Protein AF-A0ABD1NR37-F1 (afdb_monomer_lite)

Sequence (117 aa):
MAQTTATAAVLFLFLLFSHPCSCISSSPIKTVVVLVMENRSFDHMLGWMKKLNPKINGVDGSESNPLNTTDVKSPRVFFGNQSHFLDPDPGHSFQTIREQIFGSNETSTHEWICPAG

InterPro domains:
  IPR007312 Phosphoesterase [PF04185] (29-106)
  IPR007312 Phosphoesterase [PTHR31956] (24-107)
  IPR017850 Alkaline-phosphatase-like, core domain superfamily [G3DSA:3.40.720.10] (23-113)

Foldseek 3Di:
DVVVVVVVVVVVVCVVVPPPPPPPPPDPDPDDDDDDDPPQDPCLVCQCCCVVPVVDPHDDFADWDFPDPVDPPGDIDTDDNPDDDDPVDQDPDPQSVCCVVPVDSDCPPPPPPDDDD

Secondary structure (DSSP, 8-state):
-HHHHHHHHHHHHHHHHT---------S-------PPSS--HHHHTGGGGGT-TTS----S--EEESSTT-TTPPEEEP-S-PPP-SSPPP-SHHHHHHHHHS---------SPPP-

Structure (mmCIF, N/CA/C/O backbone):
data_AF-A0ABD1NR37-F1
#
_entry.id   AF-A0ABD1NR37-F1
#
loop_
_atom_site.group_PDB
_atom_site.id
_atom_site.type_symbol
_atom_site.label_atom_id
_atom_site.label_alt_id
_atom_site.label_comp_id
_atom_site.label_asym_id
_atom_site.label_entity_id
_atom_site.label_seq_id
_atom_site.pdbx_PDB_ins_code
_atom_site.Cartn_x
_atom_site.Cartn_y
_atom_site.Cartn_z
_atom_site.occupancy
_atom_site.B_iso_or_equiv
_atom_site.auth_seq_id
_atom_site.auth_comp_id
_atom_site.auth_asym_id
_atom_site.auth_atom_id
_atom_site.pdbx_PDB_model_num
ATOM 1 N N . MET A 1 1 ? -60.984 26.853 28.971 1.00 58.44 1 MET A N 1
ATOM 2 C CA . MET A 1 1 ? -60.220 25.936 28.091 1.00 58.44 1 MET A CA 1
ATOM 3 C C . MET A 1 1 ? -58.869 26.493 27.614 1.00 58.44 1 MET A C 1
ATOM 5 O O . MET A 1 1 ? -58.050 25.701 27.183 1.00 58.44 1 MET A O 1
ATOM 9 N N . ALA A 1 2 ? -58.584 27.802 27.726 1.00 55.19 2 ALA A N 1
ATOM 10 C CA . ALA A 1 2 ? -57.310 28.390 27.269 1.00 55.19 2 ALA A CA 1
ATOM 11 C C . ALA A 1 2 ? -56.111 28.232 28.240 1.00 55.19 2 ALA A C 1
ATOM 13 O O . ALA A 1 2 ? -54.964 28.321 27.822 1.00 55.19 2 ALA A O 1
ATOM 14 N N . GLN A 1 3 ? -56.346 27.985 29.536 1.00 52.75 3 GLN A N 1
ATOM 15 C CA . GLN A 1 3 ? -55.268 27.807 30.530 1.00 52.75 3 GLN A CA 1
ATOM 16 C C . GLN A 1 3 ? -54.616 26.416 30.474 1.00 52.75 3 GLN A C 1
ATOM 18 O O . GLN A 1 3 ? -53.429 26.262 30.761 1.00 52.75 3 GLN A O 1
ATOM 23 N N . THR A 1 4 ? -55.380 25.403 30.062 1.00 57.41 4 THR A N 1
ATOM 24 C CA . THR A 1 4 ? -54.933 24.007 29.968 1.00 57.41 4 THR A CA 1
ATOM 25 C C . THR A 1 4 ? -54.006 23.776 28.771 1.00 57.41 4 THR A C 1
ATOM 27 O O . THR A 1 4 ? -53.122 22.929 28.822 1.00 57.41 4 THR A O 1
ATOM 30 N N . THR A 1 5 ? -54.164 24.557 27.699 1.00 60.94 5 THR A N 1
ATOM 31 C CA . THR A 1 5 ? -53.311 24.482 26.503 1.00 60.94 5 THR A CA 1
ATOM 32 C C . THR A 1 5 ? -51.971 25.190 26.707 1.00 60.94 5 THR A C 1
ATOM 34 O O . THR A 1 5 ? -50.939 24.669 26.294 1.00 60.94 5 THR A O 1
ATOM 37 N N . ALA A 1 6 ? -51.960 26.336 27.397 1.00 69.06 6 ALA A N 1
ATOM 38 C CA . ALA A 1 6 ? -50.735 27.083 27.692 1.00 69.06 6 ALA A CA 1
ATOM 39 C C . ALA A 1 6 ? -49.790 26.316 28.636 1.00 69.06 6 ALA A C 1
ATOM 41 O O . ALA A 1 6 ? -48.582 26.284 28.421 1.00 69.06 6 ALA A O 1
ATOM 42 N N . THR A 1 7 ? -50.340 25.643 29.649 1.00 68.56 7 THR A N 1
ATOM 43 C CA . THR A 1 7 ? -49.564 24.809 30.583 1.00 68.56 7 THR A CA 1
ATOM 44 C C . THR A 1 7 ? -48.984 23.568 29.905 1.00 68.56 7 THR A C 1
ATOM 46 O O . THR A 1 7 ? -47.811 23.262 30.110 1.00 68.56 7 THR A O 1
ATOM 49 N N . ALA A 1 8 ? -49.750 22.906 29.030 1.00 72.00 8 ALA A N 1
ATOM 50 C CA . ALA A 1 8 ? -49.258 21.788 28.225 1.00 72.00 8 ALA A CA 1
ATOM 51 C C . ALA A 1 8 ? -48.134 22.206 27.256 1.00 72.00 8 ALA A C 1
ATOM 53 O O . ALA A 1 8 ? -47.153 21.479 27.112 1.00 72.00 8 ALA A O 1
ATOM 54 N N . ALA A 1 9 ? -48.233 23.391 26.643 1.00 73.56 9 ALA A N 1
ATOM 55 C CA . ALA A 1 9 ? -47.203 23.920 25.748 1.00 73.56 9 ALA A CA 1
ATOM 56 C C . ALA A 1 9 ? -45.889 24.236 26.482 1.00 73.56 9 ALA A C 1
ATOM 58 O O . ALA A 1 9 ? -44.814 23.919 25.978 1.00 73.56 9 ALA A O 1
ATOM 59 N N . VAL A 1 10 ? -45.966 24.800 27.692 1.00 74.50 10 VAL A N 1
ATOM 60 C CA . VAL A 1 10 ? -44.785 25.063 28.530 1.00 74.50 10 VAL A CA 1
ATOM 61 C C . VAL A 1 10 ? -44.134 23.751 28.975 1.00 74.50 10 VAL A C 1
ATOM 63 O O . VAL A 1 10 ? -42.917 23.622 28.882 1.00 74.50 10 VAL A O 1
ATOM 66 N N . LEU A 1 11 ? -44.921 22.744 29.371 1.00 70.12 11 LEU A N 1
ATOM 67 C CA . LEU A 1 11 ? -44.400 21.422 29.741 1.00 70.12 11 LEU A CA 1
ATOM 68 C C . LEU A 1 11 ? -43.707 20.721 28.559 1.00 70.12 11 LEU A C 1
ATOM 70 O O . LEU A 1 11 ? -42.642 20.133 28.723 1.00 70.12 11 LEU A O 1
ATOM 74 N N . PHE A 1 12 ? -44.287 20.8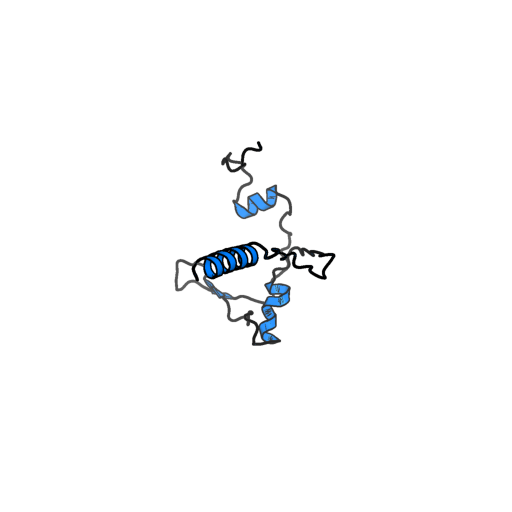21 27.359 1.00 67.38 12 PHE A N 1
ATOM 75 C CA . PHE A 1 12 ? -43.717 20.266 26.130 1.00 67.38 12 PHE A CA 1
ATOM 76 C C . PHE A 1 12 ? -42.407 20.966 25.747 1.00 67.38 12 PHE A C 1
ATOM 78 O O . PHE A 1 12 ? -41.441 20.315 25.359 1.00 67.38 12 PHE A O 1
ATOM 85 N N . LEU A 1 13 ? -42.339 22.286 25.935 1.00 67.50 13 LEU A N 1
ATOM 86 C CA . LEU A 1 13 ? -41.131 23.074 25.713 1.00 67.50 13 LEU A CA 1
ATOM 87 C C . LEU A 1 13 ? -40.017 22.690 26.704 1.00 67.50 13 LEU A C 1
ATOM 89 O O . LEU A 1 13 ? -38.878 22.479 26.295 1.00 67.50 13 LEU A O 1
ATOM 93 N N . PHE A 1 14 ? -40.348 22.500 27.985 1.00 64.19 14 PHE A N 1
ATOM 94 C CA . PHE A 1 14 ? -39.408 21.985 28.987 1.00 64.19 14 PHE A CA 1
ATOM 95 C C . PHE A 1 14 ? -38.904 20.577 28.645 1.00 64.19 14 PHE A C 1
ATOM 97 O O . PHE A 1 14 ? -37.710 20.321 28.783 1.00 64.19 14 PHE A O 1
ATOM 104 N N . LEU A 1 15 ? -39.764 19.681 28.152 1.00 64.31 15 LEU A N 1
ATOM 105 C CA . LEU A 1 15 ? -39.365 18.337 27.716 1.00 64.31 15 LEU A CA 1
ATOM 106 C C . LEU A 1 15 ? -38.445 18.369 26.486 1.00 64.31 15 LEU A C 1
ATOM 108 O O . LEU A 1 15 ? -37.521 17.567 26.412 1.00 64.31 15 LEU A O 1
ATOM 112 N N . LEU A 1 16 ? -38.628 19.318 25.562 1.00 61.81 16 LEU A N 1
ATOM 113 C CA . LEU A 1 16 ? -37.728 19.504 24.418 1.00 61.81 16 LEU A CA 1
ATOM 114 C C . LEU A 1 16 ? -36.343 20.022 24.843 1.00 61.81 16 LEU A C 1
ATOM 116 O O . LEU A 1 16 ? -35.338 19.550 24.314 1.00 61.81 16 LEU A O 1
ATOM 120 N N . PHE A 1 17 ? -36.268 20.917 25.835 1.00 59.81 17 PHE A N 1
ATOM 121 C CA . PHE A 1 17 ? -35.003 21.493 26.321 1.00 59.81 17 PHE A CA 1
ATOM 122 C C . 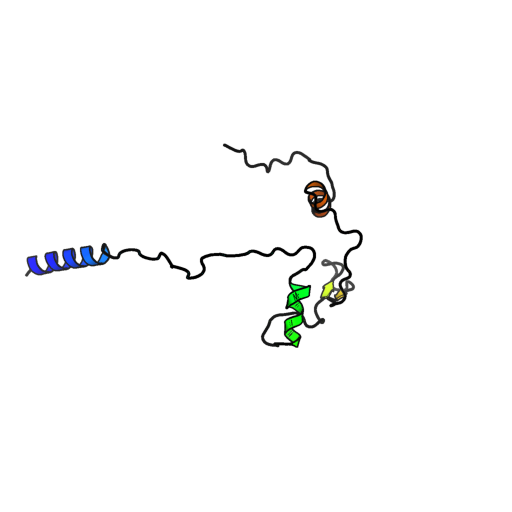PHE A 1 17 ? -34.285 20.672 27.405 1.00 59.81 17 PHE A C 1
ATOM 124 O O . PHE A 1 17 ? -33.122 20.941 27.693 1.00 59.81 17 PHE A O 1
ATOM 131 N N . SER A 1 18 ? -34.941 19.663 27.988 1.00 59.31 18 SER A N 1
ATOM 132 C CA . SER A 1 18 ? -34.379 18.824 29.062 1.00 59.31 18 SER A CA 1
ATOM 133 C C . SER A 1 18 ? -33.741 17.525 28.566 1.00 59.31 18 SER A C 1
ATOM 135 O O . SER A 1 18 ? -33.571 16.602 29.356 1.00 59.31 18 SER A O 1
ATOM 137 N N . HIS A 1 19 ? -33.391 17.413 27.282 1.00 61.59 19 HIS A N 1
ATOM 138 C CA . HIS A 1 19 ? -32.615 16.268 26.808 1.00 61.59 19 HIS A CA 1
ATOM 139 C C . HIS A 1 19 ? -31.166 16.446 27.274 1.00 61.59 19 HIS A C 1
ATOM 141 O O . HIS A 1 19 ? -30.475 17.321 26.743 1.00 61.59 19 HIS A O 1
ATOM 147 N N . PRO A 1 20 ? -30.664 15.657 28.247 1.00 59.09 20 PRO A N 1
ATOM 148 C CA . PRO A 1 20 ? -29.242 15.651 28.513 1.00 59.09 20 PRO A CA 1
ATOM 149 C C . PRO A 1 20 ? -28.573 15.169 27.228 1.00 59.09 20 PRO A C 1
ATOM 151 O O . PRO A 1 20 ? -28.740 14.021 26.815 1.00 59.09 20 PRO A O 1
ATOM 154 N N . CYS A 1 21 ? -27.833 16.062 26.574 1.00 58.25 21 CYS A N 1
ATOM 155 C CA . CYS A 1 21 ? -26.904 15.678 25.527 1.00 58.25 21 CYS A CA 1
ATOM 156 C C . CYS A 1 21 ? -25.802 14.858 26.200 1.00 58.25 21 CYS A C 1
ATOM 158 O O . CYS A 1 21 ? -24.788 15.376 26.655 1.00 58.25 21 CYS A O 1
ATOM 160 N N . SER A 1 22 ? -26.055 13.568 26.366 1.00 61.38 22 SER A N 1
ATOM 161 C CA . SER A 1 22 ? -25.048 12.596 26.748 1.00 61.38 22 SER A CA 1
ATOM 162 C C . SER A 1 22 ? -24.731 11.785 25.510 1.00 61.38 22 SER A C 1
ATOM 164 O O . SER A 1 22 ? -25.347 10.761 25.240 1.00 61.38 22 SER A O 1
ATOM 166 N N . CYS A 1 23 ? -23.750 12.253 24.750 1.00 60.69 23 CYS A N 1
ATOM 167 C CA . CYS A 1 23 ? -23.028 11.410 23.810 1.00 60.69 23 CYS A CA 1
ATOM 168 C C . CYS A 1 23 ? -21.527 11.478 24.094 1.00 60.69 23 CYS A C 1
ATOM 170 O O . CYS A 1 23 ? -20.710 11.729 23.216 1.00 60.69 23 CYS A O 1
ATOM 172 N N . ILE A 1 24 ? -21.141 11.190 25.339 1.00 63.44 24 ILE A N 1
ATOM 173 C CA . ILE A 1 24 ? -19.806 10.638 25.565 1.00 63.44 24 ILE A CA 1
ATOM 174 C C . ILE A 1 24 ? -19.926 9.149 25.251 1.00 63.44 24 ILE A C 1
ATOM 176 O O . ILE A 1 24 ? -20.393 8.359 26.072 1.00 63.44 24 ILE A O 1
ATOM 180 N N . SER A 1 25 ? -19.561 8.776 24.024 1.00 65.88 25 SER A N 1
ATOM 181 C CA . SER A 1 25 ? -19.352 7.375 23.668 1.00 65.88 25 SER A CA 1
ATOM 182 C C . SER A 1 25 ? -18.185 6.859 24.508 1.00 65.88 25 SER A C 1
ATOM 184 O O . SER A 1 25 ? -17.021 7.138 24.219 1.00 65.88 25 SER A O 1
ATOM 186 N N . SER A 1 26 ? -18.498 6.170 25.606 1.00 69.69 26 SER A N 1
ATOM 187 C CA . SER A 1 26 ? -17.505 5.469 26.413 1.00 69.69 26 SER A CA 1
ATOM 188 C C . SER A 1 26 ? -17.017 4.271 25.604 1.00 69.69 26 SER A C 1
ATOM 190 O O . SER A 1 26 ? -17.621 3.198 25.622 1.00 69.69 26 SER A O 1
ATOM 192 N N . SER A 1 27 ? -15.958 4.473 24.820 1.00 78.94 27 SER A N 1
ATOM 193 C CA . SER A 1 27 ? -15.273 3.361 24.171 1.00 78.94 27 SER A CA 1
ATOM 194 C C . SER A 1 27 ? -14.618 2.494 25.252 1.00 78.94 27 SER A C 1
ATOM 196 O O . SER A 1 27 ? -13.903 3.026 26.105 1.00 78.94 27 SER A O 1
ATOM 198 N N . PRO A 1 28 ? -14.800 1.162 25.233 1.00 88.50 28 PRO A N 1
ATOM 199 C CA . PRO A 1 28 ? -14.133 0.270 26.180 1.00 88.50 28 PRO A CA 1
ATOM 200 C C . PRO A 1 28 ? -12.607 0.214 25.976 1.00 88.50 28 PRO A C 1
ATOM 202 O O . PRO A 1 28 ? -11.890 -0.305 26.834 1.00 88.50 28 PRO A O 1
ATOM 205 N N . ILE A 1 29 ? -12.093 0.739 24.855 1.00 87.69 29 ILE A N 1
ATOM 206 C CA . ILE A 1 29 ? -10.664 0.755 24.535 1.00 87.69 29 ILE A CA 1
ATOM 207 C C . ILE A 1 29 ? -9.991 1.903 25.296 1.00 87.69 29 ILE A C 1
ATOM 209 O O . ILE A 1 29 ? -10.144 3.069 24.947 1.00 87.69 29 ILE A O 1
ATOM 213 N N . LYS A 1 30 ? -9.212 1.560 26.328 1.00 89.25 30 LYS A N 1
ATOM 214 C CA . LYS A 1 30 ? -8.472 2.528 27.163 1.00 89.25 30 LYS A CA 1
ATOM 215 C C . LYS A 1 30 ? -7.103 2.913 26.601 1.00 89.25 30 LYS A C 1
ATOM 217 O O . LYS A 1 30 ? -6.519 3.903 27.030 1.00 89.25 30 LYS A O 1
ATOM 222 N N . THR A 1 31 ? -6.560 2.113 25.685 1.00 87.25 31 THR A N 1
ATOM 223 C CA . THR A 1 31 ? -5.197 2.281 25.174 1.00 87.25 31 THR A CA 1
ATOM 224 C C . THR A 1 31 ? -5.140 1.855 23.719 1.00 87.25 31 THR A C 1
ATOM 226 O O . THR A 1 31 ? -5.591 0.765 23.370 1.00 87.25 31 THR A O 1
ATOM 229 N N . VAL A 1 32 ? -4.570 2.717 22.882 1.00 87.56 32 VAL A N 1
ATOM 230 C CA . VAL A 1 32 ? -4.312 2.449 21.468 1.00 87.56 32 VAL A CA 1
ATOM 231 C C . VAL A 1 32 ? -2.804 2.430 21.276 1.00 87.56 32 VAL A C 1
ATOM 233 O O . VAL A 1 32 ? -2.126 3.397 21.614 1.00 87.56 32 VAL A O 1
ATOM 236 N N . VAL A 1 33 ? -2.286 1.328 20.742 1.00 89.19 33 VAL A N 1
ATOM 237 C CA . VAL A 1 33 ? -0.894 1.237 20.299 1.00 89.19 33 VAL A CA 1
ATOM 238 C C . VA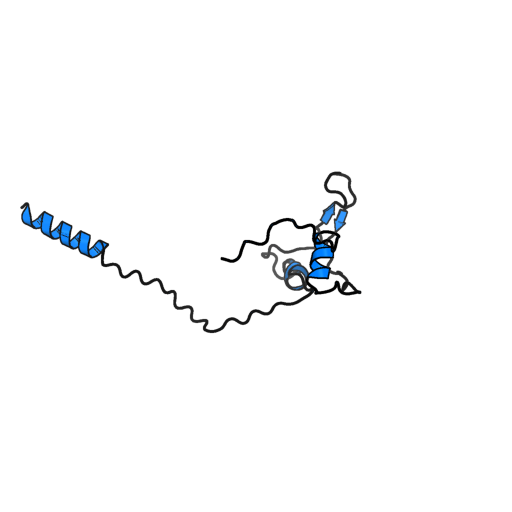L A 1 33 ? -0.891 1.405 18.789 1.00 89.19 33 VAL A C 1
ATOM 240 O O . VAL A 1 33 ? -1.514 0.619 18.078 1.00 89.19 33 VAL A O 1
ATOM 243 N N . VAL A 1 34 ? -0.207 2.438 18.304 1.00 83.50 34 VAL A N 1
ATOM 244 C CA . VAL A 1 34 ? -0.043 2.685 16.870 1.00 83.50 34 VAL A CA 1
ATOM 245 C C . VAL A 1 34 ? 1.325 2.157 16.457 1.00 83.50 34 VAL A C 1
ATOM 247 O O . VAL A 1 34 ? 2.349 2.722 16.829 1.00 83.50 34 VAL A O 1
ATOM 250 N N . LEU A 1 35 ? 1.336 1.053 15.711 1.00 78.94 35 LEU A N 1
ATOM 251 C CA . LEU A 1 35 ? 2.545 0.514 15.096 1.00 78.94 35 LEU A CA 1
ATOM 252 C C . LEU A 1 35 ? 2.693 1.115 13.698 1.00 78.94 35 LEU A C 1
ATOM 254 O O . LEU A 1 35 ? 1.882 0.837 12.816 1.00 78.94 35 LEU A O 1
ATOM 258 N N . VAL A 1 36 ? 3.736 1.916 13.502 1.00 70.19 36 VAL A N 1
ATOM 259 C CA . VAL A 1 36 ? 4.122 2.420 12.183 1.00 70.19 36 VAL A CA 1
ATOM 260 C C . VAL A 1 36 ? 5.266 1.553 11.686 1.00 70.19 36 VAL A C 1
ATOM 262 O O . VAL A 1 36 ? 6.315 1.491 12.322 1.00 70.19 36 VAL A O 1
ATOM 265 N N . MET A 1 37 ? 5.045 0.845 10.581 1.00 64.19 37 MET A N 1
ATOM 266 C CA . MET A 1 37 ? 6.109 0.111 9.906 1.00 64.19 37 MET A CA 1
ATOM 267 C C . MET A 1 37 ? 6.672 0.950 8.774 1.00 64.19 37 MET A C 1
ATOM 269 O O . MET A 1 37 ? 5.932 1.579 8.020 1.00 64.19 37 MET A O 1
ATOM 273 N N . GLU A 1 38 ? 7.989 0.920 8.666 1.00 60.41 38 GLU A N 1
ATOM 274 C CA . GLU A 1 38 ? 8.736 1.517 7.574 1.00 60.41 38 GLU A CA 1
ATOM 275 C C . GLU A 1 38 ? 8.828 0.523 6.402 1.00 60.41 38 GLU A C 1
ATOM 277 O O . GLU A 1 38 ? 8.795 -0.697 6.599 1.00 60.41 38 GLU A O 1
ATOM 282 N N . ASN A 1 39 ? 8.894 1.042 5.176 1.00 60.75 39 ASN A N 1
ATOM 283 C CA . ASN A 1 39 ? 9.201 0.303 3.945 1.00 60.75 39 ASN A CA 1
ATOM 284 C C . ASN A 1 39 ? 8.319 -0.928 3.648 1.00 60.75 39 ASN A C 1
ATOM 286 O O . ASN A 1 39 ? 8.692 -1.828 2.891 1.00 60.75 39 ASN A O 1
ATOM 290 N N . ARG A 1 40 ? 7.103 -0.968 4.204 1.00 61.88 40 ARG A N 1
ATOM 291 C CA . ARG A 1 40 ? 6.078 -1.976 3.900 1.00 61.88 40 ARG A CA 1
ATOM 292 C C . ARG A 1 40 ? 4.773 -1.270 3.554 1.00 61.88 40 ARG A C 1
ATOM 294 O O . ARG A 1 40 ? 4.009 -0.905 4.443 1.00 61.88 40 ARG A O 1
ATOM 301 N N . SER A 1 41 ? 4.515 -1.074 2.258 1.00 63.53 41 SER A N 1
ATOM 302 C CA . SER A 1 41 ? 3.212 -0.576 1.808 1.00 63.53 41 SER A CA 1
ATOM 303 C C . SER A 1 41 ? 2.103 -1.571 2.179 1.00 63.53 41 SER A C 1
ATOM 305 O O . SER A 1 41 ? 2.346 -2.772 2.348 1.00 63.53 41 SER A O 1
ATOM 307 N N . PHE A 1 42 ? 0.867 -1.078 2.301 1.00 63.22 42 PHE A N 1
ATOM 308 C CA . PHE A 1 42 ? -0.320 -1.898 2.581 1.00 63.22 42 PHE A CA 1
ATOM 309 C C . PHE A 1 42 ? -0.429 -3.096 1.623 1.00 63.22 42 PHE A C 1
ATOM 311 O O . PHE A 1 42 ? -0.820 -4.198 2.015 1.00 63.22 42 PHE A O 1
ATOM 318 N N . ASP A 1 43 ? 0.006 -2.909 0.382 1.00 57.53 43 ASP A N 1
ATOM 319 C CA . ASP A 1 43 ? -0.064 -3.894 -0.694 1.00 57.53 43 ASP A CA 1
ATOM 320 C C . ASP A 1 43 ? 0.812 -5.122 -0.409 1.00 57.53 43 ASP A C 1
ATOM 322 O O . ASP A 1 43 ? 0.433 -6.254 -0.719 1.00 57.53 43 ASP A O 1
ATOM 326 N N . HIS A 1 44 ? 1.950 -4.907 0.258 1.00 64.31 44 HIS A N 1
ATOM 327 C CA . HIS A 1 44 ? 2.872 -5.961 0.675 1.00 64.31 44 HIS A CA 1
ATOM 328 C C . HIS A 1 44 ? 2.363 -6.799 1.847 1.00 64.31 44 HIS A C 1
ATOM 330 O O . HIS A 1 44 ? 2.821 -7.925 2.036 1.00 64.31 44 HIS A O 1
ATOM 336 N N . MET A 1 45 ? 1.440 -6.271 2.647 1.00 64.12 45 MET A N 1
ATOM 337 C CA . MET A 1 45 ? 0.872 -7.000 3.778 1.00 64.12 45 MET A CA 1
ATOM 338 C C . MET A 1 45 ? -0.477 -7.624 3.449 1.00 64.12 45 MET A C 1
ATOM 340 O O . MET A 1 45 ? -0.715 -8.785 3.770 1.00 64.12 45 MET A O 1
ATOM 344 N N . LEU A 1 46 ? -1.363 -6.838 2.838 1.00 69.00 46 LEU A N 1
ATOM 345 C CA . LEU A 1 46 ? -2.777 -7.168 2.684 1.00 69.00 46 LEU A CA 1
ATOM 346 C C . LEU A 1 46 ? -3.272 -7.015 1.237 1.00 69.00 46 LEU A C 1
ATOM 348 O O . LEU A 1 46 ? -4.337 -7.535 0.910 1.00 69.00 46 LEU A O 1
ATOM 352 N N . GLY A 1 47 ? -2.504 -6.377 0.345 1.00 75.62 47 GLY A N 1
ATOM 353 C CA . GLY A 1 47 ? -2.908 -6.161 -1.054 1.00 75.62 47 GLY A CA 1
ATOM 354 C C . GLY A 1 47 ? -3.264 -7.448 -1.794 1.00 75.62 47 GLY A C 1
ATOM 355 O O . GLY A 1 47 ? -4.237 -7.483 -2.541 1.00 75.62 47 GLY A O 1
ATOM 356 N N . TRP A 1 48 ? -2.547 -8.538 -1.515 1.00 79.88 48 TRP A N 1
ATOM 357 C CA . TRP A 1 48 ? -2.749 -9.846 -2.153 1.00 79.88 48 TRP A CA 1
ATOM 358 C C . TRP A 1 48 ? -3.835 -10.717 -1.505 1.00 79.88 48 TRP A C 1
ATOM 360 O O . TRP A 1 48 ? -4.051 -11.858 -1.924 1.00 79.88 48 TRP A O 1
ATOM 370 N N . MET A 1 49 ? -4.556 -10.209 -0.499 1.00 84.25 49 MET A N 1
ATOM 371 C CA . MET A 1 49 ? -5.576 -10.985 0.216 1.00 84.25 49 MET A CA 1
ATOM 372 C C . MET A 1 49 ? -6.800 -11.337 -0.629 1.00 84.25 49 MET A C 1
ATOM 374 O O . MET A 1 49 ? -7.551 -12.227 -0.231 1.00 84.25 49 MET A O 1
ATOM 378 N N . LYS A 1 50 ? -6.986 -10.726 -1.808 1.00 86.94 50 LYS A N 1
ATOM 379 C CA . LYS A 1 50 ? -8.039 -11.124 -2.758 1.00 86.94 50 LYS A CA 1
ATOM 380 C C . LYS A 1 50 ? -7.947 -12.609 -3.132 1.00 86.94 50 LYS A C 1
ATOM 382 O O . LYS A 1 50 ? -8.978 -13.255 -3.297 1.00 86.94 50 LYS A O 1
ATOM 387 N N . LYS A 1 51 ? -6.733 -13.182 -3.165 1.00 82.94 51 LYS A N 1
ATOM 388 C CA . LYS A 1 51 ? -6.518 -14.629 -3.372 1.00 82.94 51 LYS A CA 1
ATOM 389 C C . LYS A 1 51 ? -7.096 -15.493 -2.245 1.00 82.94 51 LYS A C 1
ATOM 391 O O . LYS A 1 51 ? -7.500 -16.620 -2.498 1.00 82.94 51 LYS A O 1
ATOM 396 N N . LEU A 1 52 ? -7.121 -14.979 -1.015 1.00 86.12 52 LEU A N 1
ATOM 397 C CA . LEU A 1 52 ? -7.616 -15.692 0.168 1.00 86.12 52 LEU A CA 1
ATOM 398 C C . LEU A 1 52 ? -9.110 -15.448 0.399 1.00 86.12 52 LEU A C 1
ATOM 400 O O . LEU A 1 52 ? -9.840 -16.358 0.780 1.00 86.12 52 LEU A O 1
ATOM 404 N N . ASN A 1 53 ? -9.572 -14.221 0.166 1.00 88.00 53 ASN A N 1
ATOM 405 C CA . ASN A 1 53 ? -10.972 -13.841 0.271 1.00 88.00 53 ASN A CA 1
ATOM 406 C C . ASN A 1 53 ? -11.367 -12.981 -0.942 1.00 88.00 53 ASN A C 1
ATOM 408 O O . ASN A 1 53 ? -11.120 -11.773 -0.936 1.00 88.00 53 ASN A O 1
ATOM 412 N N . PRO A 1 54 ? -12.045 -13.567 -1.946 1.00 88.56 54 PRO A N 1
ATOM 413 C CA . PRO A 1 54 ? -12.440 -12.865 -3.169 1.00 88.56 54 PRO A CA 1
ATOM 414 C C . PRO A 1 54 ? -13.381 -11.672 -2.960 1.00 88.56 54 PRO A C 1
ATOM 416 O O . PRO A 1 54 ? -13.558 -10.871 -3.872 1.00 88.56 54 PRO A O 1
ATOM 419 N N . LYS A 1 55 ? -14.004 -11.540 -1.778 1.00 89.44 55 LYS A N 1
ATOM 420 C CA . LYS A 1 55 ? -14.852 -10.384 -1.438 1.00 89.44 55 LYS A CA 1
ATOM 421 C C . LYS A 1 55 ? -14.038 -9.124 -1.136 1.00 89.44 55 LYS A C 1
ATOM 423 O O . LYS A 1 55 ? -14.606 -8.038 -1.078 1.00 89.44 55 LYS A O 1
ATOM 428 N N . ILE A 1 56 ? -12.735 -9.266 -0.897 1.00 85.38 56 ILE A N 1
ATOM 429 C CA . ILE A 1 56 ? -11.834 -8.139 -0.672 1.00 85.38 56 ILE A CA 1
ATOM 430 C C . ILE A 1 56 ? -11.510 -7.506 -2.024 1.00 85.38 56 ILE A C 1
ATOM 432 O O . ILE A 1 56 ? -11.061 -8.185 -2.948 1.00 85.38 56 ILE A O 1
ATOM 436 N N . ASN A 1 57 ? -11.689 -6.189 -2.116 1.00 85.06 57 ASN A N 1
ATOM 437 C CA . ASN A 1 57 ? -11.199 -5.397 -3.238 1.00 85.06 57 ASN A CA 1
ATOM 438 C C . ASN A 1 57 ? -9.675 -5.219 -3.122 1.00 85.06 57 ASN A C 1
ATOM 440 O O . ASN A 1 57 ? -9.195 -4.187 -2.662 1.00 85.06 57 ASN A O 1
ATOM 444 N N . GLY A 1 58 ? -8.938 -6.285 -3.432 1.00 84.44 58 GLY A N 1
ATOM 445 C CA . GLY A 1 58 ? -7.476 -6.314 -3.458 1.00 84.44 58 GLY A CA 1
ATOM 446 C C . GLY A 1 58 ? -6.931 -6.547 -4.865 1.00 84.44 58 GLY A C 1
ATOM 447 O O . GLY A 1 58 ? -7.687 -6.570 -5.839 1.00 84.44 58 GLY A O 1
ATOM 448 N N . VAL A 1 59 ? -5.623 -6.768 -4.953 1.00 84.88 59 VAL A N 1
ATOM 449 C CA . VAL A 1 59 ? -4.941 -7.026 -6.223 1.00 84.88 59 VAL A CA 1
ATOM 450 C C . VAL A 1 59 ? -4.938 -8.512 -6.585 1.00 84.88 59 VAL A C 1
ATOM 452 O O . VAL A 1 59 ? -4.889 -9.383 -5.706 1.00 84.88 59 VAL A O 1
ATOM 455 N N . ASP A 1 60 ? -4.977 -8.822 -7.877 1.00 86.62 60 ASP A N 1
ATOM 456 C CA . ASP A 1 60 ? -4.796 -10.185 -8.398 1.00 86.62 60 ASP A CA 1
ATOM 457 C C . ASP A 1 60 ? -3.586 -10.349 -9.330 1.00 86.62 60 ASP A C 1
ATOM 459 O O . ASP A 1 60 ? -3.224 -11.483 -9.660 1.00 86.62 60 ASP A O 1
ATOM 463 N N . GLY A 1 61 ? -2.893 -9.254 -9.647 1.00 84.31 61 GLY A N 1
ATOM 464 C CA . GLY A 1 61 ? -1.721 -9.214 -10.518 1.00 84.31 61 GLY A CA 1
ATOM 465 C C . GLY A 1 61 ? -2.046 -8.844 -11.965 1.00 84.31 61 GLY A C 1
ATOM 466 O O . GLY A 1 61 ? -1.140 -8.818 -12.796 1.00 84.31 61 GLY A O 1
ATOM 467 N N . SER A 1 62 ? -3.311 -8.561 -12.291 1.00 88.50 62 SER A N 1
ATOM 468 C CA . SER A 1 62 ? -3.700 -7.999 -13.592 1.00 88.50 62 SER A CA 1
ATOM 469 C C . SER A 1 62 ? -3.554 -6.473 -13.659 1.00 88.50 62 SER A C 1
ATOM 471 O O . SER A 1 62 ? -3.639 -5.878 -14.739 1.00 88.50 62 SER A O 1
ATOM 473 N N . GLU A 1 63 ? -3.315 -5.826 -12.519 1.00 88.31 63 GLU A N 1
ATOM 474 C CA . GLU A 1 63 ? -3.206 -4.380 -12.397 1.00 88.31 63 GLU A CA 1
ATOM 475 C C . GLU A 1 63 ? -1.931 -3.864 -13.075 1.00 88.31 63 GLU A C 1
ATOM 477 O O . GLU A 1 63 ? -0.854 -4.454 -12.982 1.00 88.31 63 GLU A O 1
ATOM 482 N N . SER A 1 64 ? -2.040 -2.737 -13.777 1.00 89.31 64 SER A N 1
ATOM 483 C CA . SER A 1 64 ? -0.908 -2.124 -14.468 1.00 89.31 64 SER A CA 1
ATOM 484 C C . SER A 1 64 ? -1.079 -0.622 -14.619 1.00 89.31 64 SER A C 1
ATOM 486 O O . SER A 1 64 ? -2.200 -0.128 -14.749 1.00 89.31 64 SER A O 1
ATOM 488 N N . ASN A 1 65 ? 0.048 0.083 -14.682 1.00 89.94 65 ASN A N 1
ATOM 489 C CA . ASN A 1 65 ? 0.102 1.496 -15.034 1.00 89.94 65 ASN A CA 1
ATOM 490 C C . ASN A 1 65 ? 0.830 1.680 -16.374 1.00 89.94 65 ASN A C 1
ATOM 492 O O . ASN A 1 65 ? 1.809 0.975 -16.637 1.00 89.94 65 ASN A O 1
ATOM 496 N N . PRO A 1 66 ? 0.377 2.599 -17.245 1.00 91.44 66 PRO A N 1
ATOM 497 C CA . PRO A 1 66 ? 1.139 2.974 -18.430 1.00 91.44 66 PRO A CA 1
ATOM 498 C C . PRO A 1 66 ? 2.421 3.706 -18.015 1.00 91.44 66 PRO A C 1
ATOM 500 O O . PRO A 1 66 ? 2.412 4.487 -17.064 1.00 91.44 66 PRO A O 1
ATOM 503 N N . LEU A 1 67 ? 3.516 3.477 -18.739 1.00 90.56 67 LEU A N 1
ATOM 504 C CA . LEU A 1 67 ? 4.796 4.144 -18.487 1.00 90.56 67 LEU A CA 1
ATOM 505 C C . LEU A 1 67 ? 4.701 5.656 -18.751 1.00 90.56 67 LEU A C 1
ATOM 507 O O . LEU A 1 67 ? 5.325 6.457 -18.062 1.00 90.56 67 LEU A O 1
ATOM 511 N N . ASN A 1 68 ? 3.895 6.043 -19.736 1.00 90.50 68 ASN A N 1
ATOM 512 C CA . ASN A 1 68 ? 3.552 7.421 -20.047 1.00 90.50 68 ASN A CA 1
ATOM 513 C C . ASN A 1 68 ? 2.026 7.574 -20.054 1.00 90.50 68 ASN A C 1
ATOM 515 O O . ASN A 1 68 ? 1.337 6.951 -20.857 1.00 90.50 68 ASN A O 1
ATOM 519 N N . THR A 1 69 ? 1.499 8.436 -19.186 1.00 89.06 69 THR A N 1
ATOM 520 C CA . THR A 1 69 ? 0.055 8.683 -19.035 1.00 89.06 69 THR A CA 1
ATOM 521 C C . THR A 1 69 ? -0.561 9.472 -20.193 1.00 89.06 69 THR A C 1
ATOM 523 O O . THR A 1 69 ? -1.781 9.486 -20.333 1.00 89.06 69 THR A O 1
ATOM 526 N N . THR A 1 70 ? 0.260 10.109 -21.033 1.00 92.81 70 THR A N 1
ATOM 527 C CA . THR A 1 70 ? -0.189 10.890 -22.201 1.00 92.81 70 THR A CA 1
ATOM 528 C C . THR A 1 70 ? -0.296 10.061 -23.483 1.00 92.81 70 THR A C 1
ATOM 530 O O . THR A 1 70 ? -0.992 10.469 -24.411 1.00 92.81 70 THR A O 1
ATOM 533 N N . ASP A 1 71 ? 0.342 8.885 -23.536 1.00 91.81 71 ASP A N 1
ATOM 534 C CA . ASP A 1 71 ? 0.298 7.978 -24.685 1.00 91.81 71 ASP A CA 1
ATOM 535 C C . ASP A 1 71 ? -0.521 6.721 -24.362 1.00 91.81 71 ASP A C 1
ATOM 537 O O . ASP A 1 71 ? -0.136 5.876 -23.556 1.00 91.81 71 ASP A O 1
ATOM 541 N N . VAL A 1 72 ? -1.648 6.558 -25.056 1.00 86.88 72 VAL A N 1
ATOM 542 C CA . VAL A 1 72 ? -2.555 5.407 -24.900 1.00 86.88 72 VAL A CA 1
ATOM 543 C C . VAL A 1 72 ? -1.885 4.080 -25.285 1.00 86.88 72 VAL A C 1
ATOM 545 O O . VAL A 1 72 ? -2.284 3.024 -24.789 1.00 86.88 72 VAL A O 1
ATOM 548 N N . LYS A 1 73 ? -0.868 4.110 -26.154 1.00 92.44 73 LYS A N 1
ATOM 549 C CA . LYS A 1 73 ? -0.113 2.926 -26.595 1.00 92.44 73 LYS A CA 1
ATOM 550 C C . LYS A 1 73 ? 1.163 2.697 -25.788 1.00 92.44 73 LYS A C 1
ATOM 552 O O . LYS A 1 73 ? 1.945 1.813 -26.141 1.00 92.44 73 LYS A O 1
ATOM 557 N N . SER A 1 74 ? 1.369 3.460 -24.717 1.00 93.88 74 SER A N 1
ATOM 558 C CA . SER A 1 74 ? 2.558 3.341 -23.888 1.00 93.88 74 SER A CA 1
ATOM 559 C C . SER A 1 74 ? 2.717 1.916 -23.332 1.00 93.88 74 SER A C 1
ATOM 561 O O . SER A 1 74 ? 1.719 1.292 -22.943 1.00 93.88 74 SER A O 1
ATOM 563 N N . PRO A 1 75 ? 3.956 1.391 -23.258 1.00 93.44 75 PRO A N 1
ATOM 564 C CA . PRO A 1 75 ? 4.245 0.162 -22.533 1.00 93.44 75 PRO A CA 1
ATOM 565 C C . PRO A 1 75 ? 3.664 0.204 -21.119 1.00 93.44 75 PRO A C 1
ATOM 567 O O . PRO A 1 75 ? 3.638 1.251 -20.473 1.00 93.44 75 PRO A O 1
ATOM 570 N N . ARG A 1 76 ? 3.195 -0.941 -20.628 1.00 91.88 76 ARG A N 1
ATOM 571 C CA . ARG A 1 76 ? 2.593 -1.056 -19.298 1.00 91.88 76 ARG A CA 1
ATOM 572 C C . ARG A 1 76 ? 3.563 -1.699 -18.325 1.00 91.88 76 ARG A C 1
ATOM 574 O O . ARG A 1 76 ? 4.201 -2.697 -18.651 1.00 91.88 76 ARG A O 1
ATOM 581 N N . VAL A 1 77 ? 3.619 -1.149 -17.121 1.00 88.00 77 VAL A N 1
ATOM 582 C CA . VAL A 1 77 ? 4.297 -1.744 -15.972 1.00 88.00 77 VAL A CA 1
ATOM 583 C C . VAL A 1 77 ? 3.236 -2.440 -15.133 1.00 88.00 77 VAL A C 1
ATOM 585 O O . VAL A 1 77 ? 2.299 -1.802 -14.651 1.00 88.00 77 VAL A O 1
ATOM 588 N N . PHE A 1 78 ? 3.353 -3.759 -15.007 1.00 86.06 78 PHE A N 1
ATOM 589 C CA . PHE A 1 78 ? 2.412 -4.576 -14.248 1.00 86.06 78 PHE A CA 1
ATOM 590 C C . PHE A 1 78 ? 2.792 -4.618 -12.774 1.00 86.06 78 PHE A C 1
ATOM 592 O O . PHE A 1 78 ? 3.971 -4.677 -12.420 1.00 86.06 78 PHE A O 1
ATOM 599 N N . PHE A 1 79 ? 1.775 -4.602 -11.921 1.00 80.44 79 PHE A N 1
ATOM 600 C CA . PHE A 1 79 ? 1.944 -4.761 -1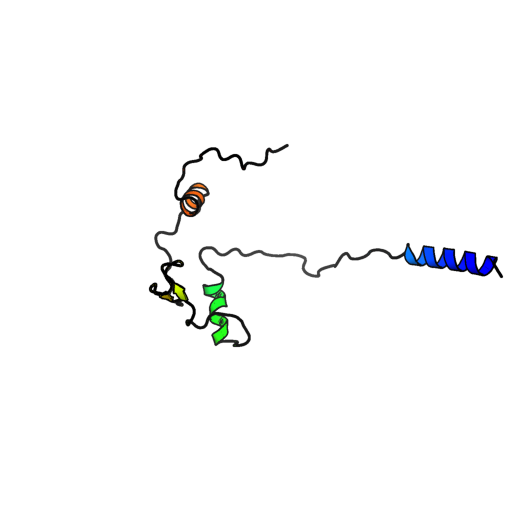0.491 1.00 80.44 79 PHE A CA 1
ATOM 601 C C . PHE A 1 79 ? 2.315 -6.215 -10.170 1.00 80.44 79 PHE A C 1
ATOM 603 O O . PHE A 1 79 ? 1.617 -7.151 -10.556 1.00 80.44 79 PHE A O 1
ATOM 610 N N . GLY A 1 80 ? 3.429 -6.412 -9.466 1.00 76.88 80 GLY A N 1
ATOM 611 C CA . GLY A 1 80 ? 3.955 -7.730 -9.115 1.00 76.88 80 GLY A CA 1
ATOM 612 C C . GLY A 1 80 ? 4.191 -7.875 -7.616 1.00 76.88 80 GLY A C 1
ATOM 613 O O . GLY A 1 80 ? 4.392 -6.895 -6.906 1.00 76.88 80 GLY A O 1
ATOM 614 N N . ASN A 1 81 ? 4.202 -9.114 -7.122 1.00 70.75 81 ASN A N 1
ATOM 615 C CA . ASN A 1 81 ? 4.468 -9.425 -5.710 1.00 70.75 81 ASN A CA 1
ATOM 616 C C . ASN A 1 81 ? 5.967 -9.564 -5.379 1.00 70.75 81 ASN A C 1
ATOM 618 O O . ASN A 1 81 ? 6.307 -10.061 -4.311 1.00 70.75 81 ASN A O 1
ATOM 622 N N . GLN A 1 82 ? 6.847 -9.188 -6.310 1.00 67.88 82 GLN A N 1
ATOM 623 C CA . GLN A 1 82 ? 8.304 -9.325 -6.213 1.00 67.88 82 GLN A CA 1
ATOM 624 C C . GLN A 1 82 ? 8.984 -7.960 -6.034 1.00 67.88 82 GLN A C 1
ATOM 626 O O . GLN A 1 82 ? 10.051 -7.722 -6.597 1.00 6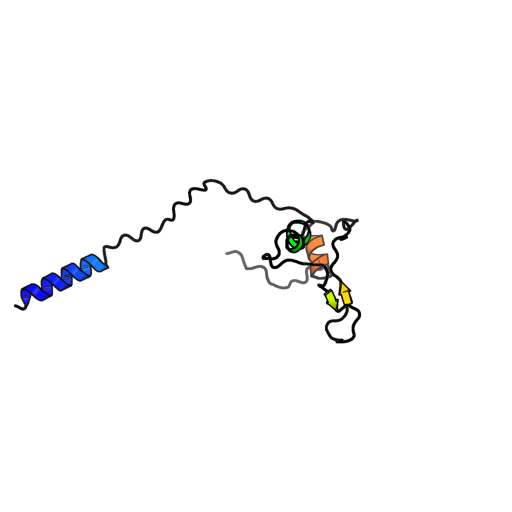7.88 82 GLN A O 1
ATOM 631 N N . SER A 1 83 ? 8.355 -7.022 -5.315 1.00 61.62 83 SER A N 1
ATOM 632 C CA . SER A 1 83 ? 9.012 -5.746 -5.029 1.00 61.62 83 SER A CA 1
ATOM 633 C C . SER A 1 83 ? 10.271 -6.028 -4.208 1.00 61.62 83 SER A C 1
ATOM 635 O O . SER A 1 83 ? 10.223 -6.589 -3.114 1.00 61.62 83 SER A O 1
ATOM 637 N N . HIS A 1 84 ? 11.416 -5.675 -4.788 1.00 57.88 84 HIS A N 1
ATOM 638 C CA . HIS A 1 84 ? 12.695 -5.738 -4.104 1.00 57.88 84 HIS A CA 1
ATOM 639 C C . HIS A 1 84 ? 12.715 -4.728 -2.956 1.00 57.88 84 HIS A C 1
ATOM 641 O O . HIS A 1 84 ? 12.110 -3.656 -3.047 1.00 57.88 84 HIS A O 1
ATOM 647 N N . PHE A 1 85 ? 13.447 -5.065 -1.894 1.00 57.97 85 PHE A N 1
ATOM 648 C CA . PHE A 1 85 ? 13.916 -4.058 -0.952 1.00 57.97 85 PHE A CA 1
ATOM 649 C C . PHE A 1 85 ? 14.780 -3.065 -1.731 1.00 57.97 85 PHE A C 1
ATOM 651 O O . PHE A 1 85 ? 15.687 -3.479 -2.456 1.00 57.97 85 PHE A O 1
ATOM 658 N N . LEU A 1 86 ? 14.449 -1.777 -1.639 1.00 55.94 86 LEU A N 1
ATOM 659 C CA . LEU A 1 86 ? 15.283 -0.731 -2.211 1.00 55.94 86 LEU A CA 1
ATOM 660 C C . LEU A 1 86 ? 16.560 -0.658 -1.367 1.00 55.94 86 LEU A C 1
ATOM 662 O O . LEU A 1 86 ? 16.503 -0.346 -0.182 1.00 55.94 86 LEU A O 1
ATOM 666 N N . ASP A 1 87 ? 17.680 -1.025 -1.984 1.00 55.06 87 ASP A N 1
ATOM 667 C CA . ASP A 1 87 ? 19.033 -0.920 -1.442 1.00 55.06 87 ASP A CA 1
ATOM 668 C C . ASP A 1 87 ? 19.857 -0.086 -2.442 1.00 55.06 87 ASP A C 1
ATOM 670 O O . ASP A 1 87 ? 19.971 -0.492 -3.607 1.00 55.06 87 ASP A O 1
ATOM 674 N N . PRO A 1 88 ? 20.377 1.094 -2.060 1.00 60.25 88 PRO A N 1
ATOM 675 C CA . PRO A 1 88 ? 20.384 1.668 -0.714 1.00 60.25 88 PRO A CA 1
ATOM 676 C C . PRO A 1 88 ? 19.020 2.215 -0.283 1.00 60.25 88 PRO A C 1
ATOM 678 O O . PRO A 1 88 ? 18.293 2.821 -1.072 1.00 60.25 88 PRO A O 1
ATOM 681 N N . ASP A 1 89 ? 18.707 2.006 0.995 1.00 59.78 89 ASP A N 1
ATOM 682 C CA . ASP A 1 89 ? 17.526 2.560 1.651 1.00 59.78 89 ASP A CA 1
ATOM 683 C C . ASP A 1 89 ? 17.544 4.097 1.531 1.00 59.78 89 ASP A C 1
ATOM 685 O O . ASP A 1 89 ? 18.562 4.723 1.865 1.00 59.78 89 ASP A O 1
ATOM 689 N N . PRO A 1 90 ? 16.484 4.730 0.994 1.00 66.69 90 PRO A N 1
ATOM 690 C CA . PRO A 1 90 ? 16.399 6.180 0.943 1.00 66.69 90 PRO A CA 1
ATOM 691 C C . PRO A 1 90 ? 16.632 6.796 2.325 1.00 66.69 90 PRO A C 1
ATOM 693 O O . PRO A 1 90 ? 16.100 6.335 3.326 1.00 66.69 90 PRO A O 1
ATOM 696 N N . GLY A 1 91 ? 17.408 7.880 2.391 1.00 67.00 91 GLY A N 1
ATOM 697 C CA . GLY A 1 91 ? 17.667 8.534 3.672 1.00 67.00 91 GLY A CA 1
ATOM 698 C C . GLY A 1 91 ? 16.376 9.020 4.344 1.00 67.00 91 GLY A C 1
ATOM 699 O O . GLY A 1 91 ? 15.532 9.661 3.721 1.00 67.00 91 GLY A O 1
ATOM 700 N N . HIS A 1 92 ? 16.268 8.764 5.647 1.00 72.69 92 HIS A N 1
ATOM 701 C CA . HIS A 1 92 ? 15.092 9.076 6.475 1.00 72.69 92 HIS A CA 1
ATOM 702 C C . HIS A 1 92 ? 15.124 10.470 7.108 1.00 72.69 92 HIS A C 1
ATOM 704 O O . HIS A 1 92 ? 14.371 10.772 8.034 1.00 72.69 92 HIS A O 1
ATOM 710 N N . SER A 1 93 ? 16.036 11.332 6.658 1.00 76.06 93 SER A N 1
ATOM 711 C CA . SER A 1 93 ? 16.128 12.699 7.163 1.00 76.06 93 SER A CA 1
ATOM 712 C C . SER A 1 93 ? 15.108 13.603 6.467 1.00 76.06 93 SER A C 1
ATOM 714 O O . SER A 1 93 ? 14.779 13.400 5.300 1.00 76.06 93 SER A O 1
ATOM 716 N N . PHE A 1 94 ? 14.656 14.661 7.147 1.00 74.56 94 PHE A N 1
ATOM 717 C CA . PHE A 1 94 ? 13.805 15.694 6.535 1.00 74.56 94 PHE A CA 1
ATOM 718 C C . PHE A 1 94 ? 14.398 16.257 5.241 1.00 74.56 94 PHE A C 1
ATOM 720 O O . PHE A 1 94 ? 13.676 16.527 4.283 1.00 74.56 94 PHE A O 1
ATOM 727 N N . GLN A 1 95 ? 15.721 16.398 5.224 1.00 76.38 95 GLN A N 1
ATOM 728 C CA . GLN A 1 95 ? 16.478 16.873 4.080 1.00 76.38 95 GLN A CA 1
ATOM 729 C C . GLN A 1 95 ? 16.327 15.923 2.886 1.00 76.38 95 GLN A C 1
ATOM 731 O O . GLN A 1 95 ? 15.977 16.338 1.785 1.00 76.38 95 GLN A O 1
ATOM 736 N N . THR A 1 96 ? 16.494 14.624 3.130 1.00 68.94 96 THR A N 1
ATOM 737 C CA . THR A 1 96 ? 16.415 13.591 2.094 1.00 68.94 96 THR A CA 1
ATOM 738 C C . THR A 1 96 ? 14.983 13.377 1.597 1.00 68.94 96 THR A C 1
ATOM 740 O O . THR A 1 96 ? 14.770 13.197 0.401 1.00 68.94 96 THR A O 1
ATOM 743 N N . ILE A 1 97 ? 13.981 13.480 2.476 1.00 72.69 97 ILE A N 1
ATOM 744 C CA . ILE A 1 97 ? 12.563 13.442 2.082 1.00 72.69 97 ILE A CA 1
ATOM 745 C C . ILE A 1 97 ? 12.229 14.628 1.166 1.00 72.69 97 ILE A C 1
ATOM 747 O O . ILE A 1 97 ? 11.538 14.463 0.161 1.00 72.69 97 ILE A O 1
ATOM 751 N N . ARG A 1 98 ? 12.740 15.828 1.468 1.00 76.06 98 ARG A N 1
ATOM 752 C CA . ARG A 1 98 ? 12.552 17.000 0.603 1.00 76.06 98 ARG A CA 1
ATOM 753 C C . ARG A 1 98 ? 13.180 16.781 -0.767 1.00 76.06 98 ARG A C 1
ATOM 755 O O . ARG A 1 98 ? 12.523 17.042 -1.769 1.00 76.06 98 ARG A O 1
ATOM 762 N N . GLU A 1 99 ? 14.416 16.302 -0.807 1.00 79.00 99 GLU A N 1
ATOM 763 C CA . GLU A 1 99 ? 15.104 16.000 -2.063 1.00 79.00 99 GLU A CA 1
ATOM 764 C C . GLU A 1 99 ? 14.325 14.980 -2.903 1.00 79.00 99 GLU A C 1
ATOM 766 O O . GLU A 1 99 ? 14.206 15.156 -4.111 1.00 79.00 99 GLU A O 1
ATOM 771 N N . GLN A 1 100 ? 13.720 13.965 -2.281 1.00 73.44 100 GLN A N 1
ATOM 772 C CA . GLN A 1 100 ? 12.883 12.988 -2.984 1.00 73.44 100 GLN A CA 1
ATOM 773 C C . GLN A 1 100 ? 11.587 13.587 -3.539 1.00 73.44 100 GLN A C 1
ATOM 775 O O . GLN A 1 100 ? 11.201 13.266 -4.660 1.00 73.44 100 GLN A O 1
ATOM 780 N N . ILE A 1 101 ? 10.908 14.447 -2.774 1.00 74.25 101 ILE A N 1
ATOM 781 C CA . ILE A 1 101 ? 9.632 15.051 -3.190 1.00 74.25 101 ILE A CA 1
ATOM 782 C C . ILE A 1 101 ? 9.850 16.149 -4.239 1.00 74.25 101 ILE A C 1
ATOM 784 O O . ILE A 1 101 ? 9.097 16.242 -5.206 1.00 74.25 101 ILE A O 1
ATOM 788 N N . PHE A 1 102 ? 10.857 16.999 -4.039 1.00 81.75 102 PHE A N 1
ATOM 789 C CA . PHE A 1 102 ? 11.042 18.241 -4.795 1.00 81.75 102 PHE A CA 1
ATOM 790 C C . PHE A 1 102 ? 12.250 18.220 -5.736 1.00 81.75 102 PHE A C 1
ATOM 792 O O . PHE A 1 102 ? 12.492 19.202 -6.435 1.00 81.75 102 PHE A O 1
ATOM 799 N N . GLY A 1 103 ? 13.031 17.138 -5.755 1.00 75.31 103 GLY A N 1
ATOM 800 C CA . GLY A 1 103 ? 14.217 17.002 -6.605 1.00 75.31 103 GLY A CA 1
ATOM 801 C C . GLY A 1 103 ? 15.365 17.946 -6.240 1.00 75.31 103 GLY A C 1
ATOM 802 O O . GLY A 1 103 ? 16.329 18.051 -6.994 1.00 75.31 103 GLY A O 1
ATOM 803 N N . SER A 1 104 ? 15.269 18.668 -5.120 1.00 68.69 104 SER A N 1
ATOM 804 C CA . SER A 1 104 ? 16.296 19.606 -4.680 1.00 68.69 104 SER A CA 1
ATOM 805 C C . SER A 1 104 ? 16.294 19.765 -3.168 1.00 68.69 104 SER A C 1
ATOM 807 O O . SER A 1 104 ? 15.266 19.623 -2.503 1.00 68.69 104 SER A O 1
ATOM 809 N N . ASN A 1 105 ? 17.467 20.100 -2.643 1.00 65.12 105 ASN A N 1
ATOM 810 C CA . ASN A 1 105 ? 17.637 20.448 -1.243 1.00 65.12 105 ASN A CA 1
ATOM 811 C C . ASN A 1 105 ? 17.471 21.948 -0.967 1.00 65.12 105 ASN A C 1
ATOM 813 O O . ASN A 1 105 ? 17.550 22.422 0.169 1.00 65.12 105 ASN A O 1
ATOM 817 N N . GLU A 1 106 ? 17.285 22.712 -2.038 1.00 68.94 106 GLU A N 1
ATOM 818 C CA . GLU A 1 106 ? 17.298 24.155 -1.980 1.00 68.94 106 GLU A CA 1
ATOM 819 C C . GLU A 1 106 ? 16.051 24.637 -1.257 1.00 68.94 106 GLU A C 1
ATOM 821 O O . GLU A 1 106 ? 14.911 24.428 -1.679 1.00 68.94 106 GLU A O 1
ATOM 826 N N . THR A 1 107 ? 16.279 25.324 -0.144 1.00 58.12 107 THR A N 1
ATOM 827 C CA . THR A 1 107 ? 15.213 26.044 0.541 1.00 58.12 107 THR A CA 1
ATOM 828 C C . THR A 1 107 ? 15.019 27.353 -0.213 1.00 58.12 107 THR A C 1
ATOM 830 O O . THR A 1 107 ? 15.430 28.410 0.255 1.00 58.12 107 THR A O 1
ATOM 833 N N . SER A 1 108 ? 14.428 27.306 -1.412 1.00 60.50 108 SER A N 1
ATOM 834 C CA . SER A 1 108 ? 13.830 28.536 -1.929 1.00 60.50 108 SER A CA 1
ATOM 835 C C . SER A 1 108 ? 12.757 28.923 -0.918 1.00 60.50 108 SER A C 1
ATOM 837 O O . SER A 1 108 ? 11.933 28.091 -0.534 1.00 60.50 108 SER A O 1
ATOM 839 N N . THR A 1 109 ? 12.845 30.138 -0.392 1.00 49.72 109 THR A N 1
ATOM 840 C CA . THR A 1 109 ? 11.932 30.702 0.600 1.00 49.72 109 THR A CA 1
ATOM 841 C C . THR A 1 109 ? 10.537 30.836 -0.010 1.00 49.72 109 THR A C 1
ATOM 843 O O . THR A 1 109 ? 10.102 31.925 -0.362 1.00 49.72 109 THR A O 1
ATOM 846 N N . HIS A 1 110 ? 9.841 29.719 -0.191 1.00 46.81 110 HIS A N 1
ATOM 847 C CA . HIS A 1 110 ? 8.417 29.694 -0.452 1.00 46.81 110 HIS A CA 1
ATOM 848 C C . HIS A 1 110 ? 7.735 29.584 0.901 1.00 46.81 110 HIS A C 1
ATOM 850 O O . HIS A 1 110 ? 7.574 28.513 1.481 1.00 46.81 110 HIS A O 1
ATOM 856 N N . GLU A 1 111 ? 7.453 30.777 1.404 1.00 47.59 111 GLU A N 1
ATOM 857 C CA . GLU A 1 111 ? 6.484 31.162 2.418 1.00 47.59 111 GLU A CA 1
ATOM 858 C C . GLU A 1 111 ? 5.268 30.220 2.512 1.00 47.59 111 GLU A C 1
ATOM 860 O O . GLU A 1 111 ? 4.194 30.493 1.993 1.00 47.59 111 GLU A O 1
ATOM 865 N N . TRP A 1 112 ? 5.450 29.085 3.188 1.00 40.38 112 TRP A N 1
ATOM 866 C CA . TRP A 1 112 ? 4.374 28.233 3.713 1.00 40.38 112 TRP A CA 1
ATOM 867 C C . TRP A 1 112 ? 4.596 27.865 5.184 1.00 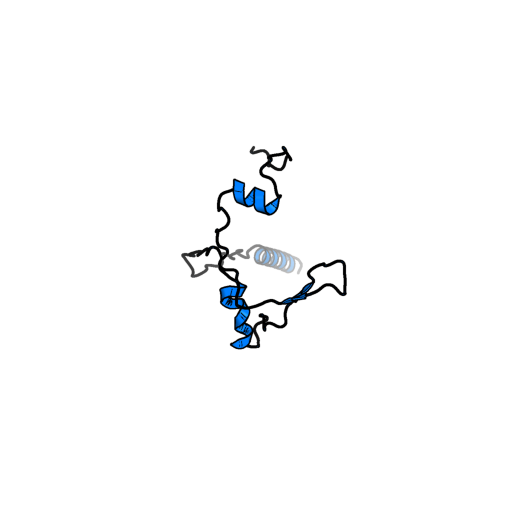40.38 112 TRP A C 1
ATOM 869 O O . TRP A 1 112 ? 3.911 27.004 5.733 1.00 40.38 112 TRP A O 1
ATOM 879 N N . ILE A 1 113 ? 5.524 28.544 5.860 1.00 43.31 113 ILE A N 1
ATOM 880 C CA . ILE A 1 113 ? 5.570 28.520 7.320 1.00 43.31 113 ILE A CA 1
ATOM 881 C C . ILE A 1 113 ? 4.422 29.409 7.790 1.00 43.31 113 ILE A C 1
ATOM 883 O O . ILE A 1 113 ? 4.491 30.630 7.675 1.00 43.31 113 ILE A O 1
ATOM 887 N N . CYS A 1 114 ? 3.347 28.793 8.287 1.00 42.84 114 CYS A N 1
ATOM 888 C CA . CYS A 1 114 ? 2.336 29.511 9.053 1.00 42.84 114 CYS A CA 1
ATOM 889 C C . CYS A 1 114 ? 3.056 30.306 10.156 1.00 42.84 114 CYS A C 1
ATOM 891 O O . CYS A 1 114 ? 3.801 29.693 10.927 1.00 42.84 114 CYS A O 1
ATOM 893 N N . PRO A 1 115 ? 2.882 31.637 10.240 1.00 40.59 115 PRO A N 1
ATOM 894 C CA . PRO A 1 115 ? 3.499 32.409 11.302 1.00 40.59 115 PRO A CA 1
ATOM 895 C C . PRO A 1 115 ? 2.951 31.900 12.635 1.00 40.59 115 PRO A C 1
ATOM 897 O O . PRO A 1 115 ? 1.739 31.877 12.855 1.00 40.59 115 PRO A O 1
ATOM 900 N N . ALA A 1 116 ? 3.854 31.444 13.500 1.00 45.25 116 ALA A N 1
ATOM 901 C CA . ALA A 1 116 ? 3.531 31.204 14.892 1.00 45.25 116 ALA A CA 1
ATOM 902 C C . ALA A 1 116 ? 3.159 32.557 15.515 1.00 45.25 116 ALA A C 1
ATOM 904 O O . ALA A 1 116 ? 3.972 33.484 15.509 1.00 45.25 116 ALA A O 1
ATOM 905 N N . GLY A 1 117 ? 1.912 32.668 15.972 1.00 41.47 117 GLY A N 1
ATOM 906 C CA . GLY A 1 117 ? 1.523 33.653 16.978 1.00 41.47 117 GLY A CA 1
ATOM 907 C C . GLY A 1 117 ? 2.025 33.242 18.352 1.00 41.47 117 GLY A C 1
ATOM 908 O O . GLY A 1 117 ? 2.183 32.018 18.574 1.00 41.47 117 GLY A O 1
#

Organism: NCBI:txid126358

pLDDT: mean 71.73, std 13.99, range [40.38, 93.88]

Radius of gyration: 29.15 Å; chains: 1; bounding box: 81×49×57 Å